Protein AF-A0A951WE29-F1 (afdb_monomer_lite)

pLDDT: mean 86.56, std 19.07, range [41.34, 98.75]

Foldseek 3Di:
DDDDDDDDDPPPPPPPPPPPPPPLPQPQDDQVNLVVLVVVLVVCLQVVNQVCNVLQAAPVLCVVVVADVVQAGEDGDRAPDKDWPDKDDDPVDPSWIWIWMFGAHPVRDTFKIFIWIWHGRPNDTHTDWLDADPVVRYTYSTVDMDTDDD

Secondary structure (DSSP, 8-state):
------------------------------HHHHHHHHHHHHHHHHTT--TTGGGGB-HHHHHHTT--TTT-EE-----SEEEEEEEEE-SSSTT-EEEEEEEE-TTS-EEEEEEEEEEEETTEEEEE-SEEETTTTEEESSSEEEE---

Radius of gyration: 24.57 Å; chains: 1; bounding box: 47×55×85 Å

Sequence (150 aa):
MKKLVLSLAFLSLVVFYSGCNTGSDATAVNNEVAKARVTEYLNYMVAGQTDKMQDFIAPSYIQAANIDFSRDKINTYFPKGFVIDEAYKSTDLSNAINVVVRLKYDGGEFLNKLTFVVFNDNGKVVFYPGNYDPNSKYLDPWYRAESINQ

Structure (mmCIF, N/CA/C/O backbone):
data_AF-A0A951WE29-F1
#
_entry.id   AF-A0A951WE29-F1
#
loop_
_atom_site.group_PDB
_atom_site.id
_atom_site.type_symbol
_atom_site.label_atom_id
_atom_site.label_alt_id
_atom_site.label_comp_id
_atom_site.label_asym_id
_atom_site.label_entity_id
_atom_site.label_seq_id
_atom_site.pdbx_PDB_ins_code
_atom_site.Cartn_x
_atom_site.Cartn_y
_atom_site.Cartn_z
_atom_site.occupancy
_atom_site.B_iso_or_equiv
_atom_site.auth_seq_id
_atom_site.auth_comp_id
_atom_site.auth_asym_id
_atom_site.auth_atom_id
_atom_site.pdbx_PDB_model_num
ATOM 1 N N . MET A 1 1 ? -33.530 -38.071 -69.810 1.00 50.22 1 MET A N 1
ATOM 2 C CA . MET A 1 1 ? -32.720 -38.849 -68.847 1.00 50.22 1 MET A CA 1
ATOM 3 C C . MET A 1 1 ? -31.238 -38.583 -69.083 1.00 50.22 1 MET A C 1
ATOM 5 O O . MET A 1 1 ? -30.669 -39.162 -69.995 1.00 50.22 1 MET A O 1
ATOM 9 N N . LYS A 1 2 ? -30.626 -37.697 -68.292 1.00 41.34 2 LYS A N 1
ATOM 10 C CA . LYS A 1 2 ? -29.171 -37.608 -68.101 1.00 41.34 2 LYS A CA 1
ATOM 11 C C . LYS A 1 2 ? -28.940 -37.208 -66.645 1.00 41.34 2 LYS A C 1
ATOM 13 O O . LYS A 1 2 ? -29.378 -36.145 -66.224 1.00 41.34 2 LYS A O 1
ATOM 18 N N . LYS A 1 3 ? -28.347 -38.126 -65.881 1.00 43.75 3 LYS A N 1
ATOM 19 C CA . LYS A 1 3 ? -27.833 -37.893 -64.531 1.00 43.75 3 LYS A CA 1
ATOM 20 C C . LYS A 1 3 ? -26.566 -37.050 -64.665 1.00 43.75 3 LYS A C 1
ATOM 22 O O . LYS A 1 3 ? -25.712 -37.407 -65.472 1.00 43.75 3 LYS A O 1
ATOM 27 N N . LEU A 1 4 ? -26.417 -36.008 -63.856 1.00 43.94 4 LEU A N 1
ATOM 28 C CA . LEU A 1 4 ? -25.096 -35.504 -63.499 1.00 43.94 4 LEU A CA 1
ATOM 29 C C . LEU A 1 4 ? -25.083 -35.250 -61.994 1.00 43.94 4 LEU A C 1
ATOM 31 O O . LEU A 1 4 ? -25.757 -34.361 -61.484 1.00 43.94 4 LEU A O 1
ATOM 35 N N . VAL A 1 5 ? -24.360 -36.124 -61.305 1.00 49.44 5 VAL A N 1
ATOM 36 C CA . VAL A 1 5 ? -23.995 -36.031 -59.897 1.00 49.44 5 VAL A CA 1
ATOM 37 C C . VAL A 1 5 ? -22.560 -35.508 -59.885 1.00 49.44 5 VAL A C 1
ATOM 39 O O . VAL A 1 5 ? -21.681 -36.166 -60.429 1.00 49.44 5 VAL A O 1
ATOM 42 N N . LEU A 1 6 ? -22.330 -34.342 -59.290 1.00 44.72 6 LEU A N 1
ATOM 43 C CA . LEU A 1 6 ? -21.018 -33.836 -58.862 1.00 44.72 6 LEU A CA 1
ATOM 44 C C . LEU A 1 6 ? -21.299 -33.075 -57.557 1.00 44.72 6 LEU A C 1
ATOM 46 O O . LEU A 1 6 ? -21.937 -32.031 -57.587 1.00 44.72 6 LEU A O 1
ATOM 50 N N . SER A 1 7 ? -21.196 -33.696 -56.383 1.00 45.12 7 SER A N 1
ATOM 51 C CA . SER A 1 7 ? -19.987 -34.070 -55.631 1.00 45.12 7 SER A CA 1
ATOM 52 C C . SER A 1 7 ? -19.115 -32.878 -55.218 1.00 45.12 7 SER A C 1
ATOM 54 O O . SER A 1 7 ? -18.347 -32.347 -56.010 1.00 45.12 7 SER A O 1
ATOM 56 N N . LEU A 1 8 ? -19.296 -32.532 -53.939 1.00 44.38 8 LEU A N 1
ATOM 57 C CA . LEU A 1 8 ? -18.444 -31.863 -52.953 1.00 44.38 8 LEU A CA 1
ATOM 58 C C . LEU A 1 8 ? -17.118 -31.224 -53.400 1.00 44.38 8 LEU A C 1
ATOM 60 O O . LEU A 1 8 ? -16.200 -31.911 -53.836 1.00 44.38 8 LEU A O 1
ATOM 64 N N . ALA A 1 9 ? -16.945 -29.969 -52.979 1.00 45.34 9 ALA A N 1
ATOM 65 C CA . ALA A 1 9 ? -15.758 -29.555 -52.231 1.00 45.34 9 ALA A CA 1
ATOM 66 C C . ALA A 1 9 ? -16.141 -28.427 -51.251 1.00 45.34 9 ALA A C 1
ATOM 68 O O . ALA A 1 9 ? -16.240 -27.262 -51.627 1.00 45.34 9 ALA A O 1
ATOM 69 N N . PHE A 1 10 ? -16.392 -28.783 -49.987 1.00 44.00 10 PHE A N 1
ATOM 70 C CA . PHE A 1 10 ? -16.373 -27.824 -48.881 1.00 44.00 10 PHE A CA 1
ATOM 71 C C . PHE A 1 10 ? -14.908 -27.460 -48.635 1.00 44.00 10 PHE A C 1
ATOM 73 O O . PHE A 1 10 ? -14.161 -28.233 -48.039 1.00 44.00 10 PHE A O 1
ATOM 80 N N . LEU A 1 11 ? -14.481 -26.303 -49.134 1.00 41.41 11 LEU A N 1
ATOM 81 C CA . LEU A 1 11 ? -13.174 -25.743 -48.817 1.00 41.41 11 LEU A CA 1
ATOM 82 C C . LEU A 1 11 ? -13.275 -25.058 -47.448 1.00 41.41 11 LEU A C 1
ATOM 84 O O . LEU A 1 11 ? -13.547 -23.865 -47.345 1.00 41.41 11 LEU A O 1
ATOM 88 N N . SER A 1 12 ? -13.126 -25.837 -46.379 1.00 49.75 12 SER A N 1
ATOM 89 C CA . SER A 1 12 ? -12.975 -25.315 -45.023 1.00 49.75 12 SER A CA 1
ATOM 90 C C . SER A 1 12 ? -11.607 -24.644 -44.898 1.00 49.75 12 SER A C 1
ATOM 92 O O . SER A 1 12 ? -10.594 -25.309 -44.675 1.00 49.75 12 SER A O 1
ATOM 94 N N . LEU A 1 13 ? -11.576 -23.322 -45.065 1.00 43.09 13 LEU A N 1
ATOM 95 C CA . LEU A 1 13 ? -10.419 -22.497 -44.744 1.00 43.09 13 LEU A CA 1
ATOM 96 C C . LEU A 1 13 ? -10.283 -22.428 -43.217 1.00 43.09 13 LEU A C 1
ATOM 98 O O . LEU A 1 13 ? -10.936 -21.626 -42.553 1.00 43.09 13 LEU A O 1
ATOM 102 N N . VAL A 1 14 ? -9.446 -23.299 -42.655 1.00 48.97 14 VAL A N 1
ATOM 103 C CA . VAL A 1 14 ? -8.982 -23.180 -41.270 1.00 48.97 14 VAL A CA 1
ATOM 104 C C . VAL A 1 14 ? -7.957 -22.053 -41.240 1.00 48.97 14 VAL A C 1
ATOM 106 O O . VAL A 1 14 ? -6.795 -22.241 -41.596 1.00 48.97 14 VAL A O 1
ATOM 109 N N . VAL A 1 15 ? -8.392 -20.857 -40.848 1.00 49.34 15 VAL A N 1
ATOM 110 C CA . VAL A 1 15 ? -7.466 -19.772 -40.522 1.00 49.34 15 VAL A CA 1
ATOM 111 C C . VAL A 1 15 ? -6.904 -20.069 -39.135 1.00 49.34 15 VAL A C 1
ATOM 113 O O . VAL A 1 15 ? -7.523 -19.764 -38.118 1.00 49.34 15 VAL A O 1
ATOM 116 N N . PHE A 1 16 ? -5.723 -20.687 -39.094 1.00 41.53 16 PHE A N 1
ATOM 117 C CA . PHE A 1 16 ? -4.872 -20.641 -37.913 1.00 41.53 16 PHE A CA 1
ATOM 118 C C . PHE A 1 16 ? -4.432 -19.188 -37.728 1.00 41.53 16 PHE A C 1
ATOM 120 O O . PHE A 1 16 ? -3.436 -18.751 -38.304 1.00 41.53 16 PHE A O 1
ATOM 127 N N . TYR A 1 17 ? -5.174 -18.424 -36.926 1.00 44.22 17 TYR A N 1
ATOM 128 C CA . TYR A 1 17 ? -4.597 -17.247 -36.293 1.00 44.22 17 TYR A CA 1
ATOM 129 C C . TYR A 1 17 ? -3.584 -17.744 -35.262 1.00 44.22 17 TYR A C 1
ATOM 131 O O . TYR A 1 17 ? -3.867 -17.866 -34.073 1.00 44.22 17 TYR A O 1
ATOM 139 N N . SER A 1 18 ? -2.372 -18.021 -35.742 1.00 52.12 18 SER A N 1
ATOM 140 C CA . SER A 1 18 ? -1.152 -17.905 -34.952 1.00 52.12 18 SER A CA 1
ATOM 141 C C . SER A 1 18 ? -0.967 -16.427 -34.614 1.00 52.12 18 SER A C 1
ATOM 143 O O . SER A 1 18 ? -0.118 -15.738 -35.174 1.00 52.12 18 SER A O 1
ATOM 145 N N . GLY A 1 19 ? -1.817 -15.923 -33.719 1.00 43.06 19 GLY A N 1
ATOM 146 C CA . GLY A 1 19 ? -1.637 -14.648 -33.047 1.00 43.06 19 GLY A CA 1
ATOM 147 C C . GLY A 1 19 ? -0.531 -14.800 -32.017 1.00 43.06 19 GLY A C 1
ATOM 148 O O . GLY A 1 19 ? -0.789 -14.854 -30.820 1.00 43.06 19 GLY A O 1
ATOM 149 N N . CYS A 1 20 ? 0.706 -14.896 -32.495 1.00 46.56 20 CYS A N 1
ATOM 150 C CA . CYS A 1 20 ? 1.873 -14.578 -31.696 1.00 46.56 20 CYS A CA 1
ATOM 151 C C . CYS A 1 20 ? 1.843 -13.057 -31.476 1.00 46.56 20 CYS A C 1
ATOM 153 O O . CYS A 1 20 ? 2.510 -12.309 -32.183 1.00 46.56 20 CYS A O 1
ATOM 155 N N . ASN A 1 21 ? 1.018 -12.582 -30.537 1.00 41.78 21 ASN A N 1
ATOM 156 C CA . ASN A 1 21 ? 1.153 -11.227 -30.012 1.00 41.78 21 ASN A CA 1
ATOM 157 C C . ASN A 1 21 ? 2.304 -11.237 -29.005 1.00 41.78 21 ASN A C 1
ATOM 159 O O . ASN A 1 21 ? 2.127 -11.222 -27.790 1.00 41.78 21 ASN A O 1
ATOM 163 N N . THR A 1 22 ? 3.516 -11.299 -29.551 1.00 47.88 22 THR A N 1
ATOM 164 C CA . THR A 1 22 ? 4.710 -10.738 -28.931 1.00 47.88 22 THR A CA 1
ATOM 165 C C . THR A 1 22 ? 4.499 -9.237 -28.794 1.00 47.88 22 THR A C 1
ATOM 167 O O . THR A 1 22 ? 4.561 -8.497 -29.772 1.00 47.88 22 THR A O 1
ATOM 170 N N . GLY A 1 23 ? 4.198 -8.826 -27.570 1.00 42.81 23 GLY A N 1
ATOM 171 C CA . GLY A 1 23 ? 3.914 -7.452 -27.191 1.00 42.81 23 GLY A CA 1
ATOM 172 C C . GLY A 1 23 ? 3.137 -7.471 -25.888 1.00 42.81 23 GLY A C 1
ATOM 173 O O . GLY A 1 23 ? 1.966 -7.114 -25.857 1.00 42.81 23 GLY A O 1
ATOM 174 N N . SER A 1 24 ? 3.753 -7.972 -24.812 1.00 48.03 24 SER A N 1
ATOM 175 C CA . SER A 1 24 ? 3.298 -7.619 -23.472 1.00 48.03 24 SER A CA 1
ATOM 176 C C . SER A 1 24 ? 3.550 -6.121 -23.329 1.00 48.03 24 SER A C 1
ATOM 178 O O . SER A 1 24 ? 4.623 -5.721 -22.873 1.00 48.03 24 SER A O 1
ATOM 180 N N . ASP A 1 25 ? 2.621 -5.294 -23.807 1.00 53.81 25 ASP A N 1
ATOM 181 C CA . ASP A 1 25 ? 2.625 -3.875 -23.492 1.00 53.81 25 ASP A CA 1
ATOM 182 C C . ASP A 1 25 ? 2.557 -3.812 -21.974 1.00 53.81 25 ASP A C 1
ATOM 184 O O . ASP A 1 25 ? 1.526 -4.091 -21.360 1.00 53.81 25 ASP A O 1
ATOM 188 N N . ALA A 1 26 ? 3.713 -3.579 -21.353 1.00 61.91 26 ALA A N 1
ATOM 189 C CA . ALA A 1 26 ? 3.794 -3.414 -19.923 1.00 61.91 26 ALA A CA 1
ATOM 190 C C . ALA A 1 26 ? 2.829 -2.280 -19.588 1.00 61.91 26 ALA A C 1
ATOM 192 O O . ALA A 1 26 ? 3.040 -1.149 -20.025 1.00 61.91 26 ALA A O 1
ATOM 193 N N . THR A 1 27 ? 1.742 -2.597 -18.877 1.00 72.62 27 THR A N 1
ATOM 194 C CA . THR A 1 27 ? 0.748 -1.614 -18.448 1.00 72.62 27 THR A CA 1
ATOM 195 C C . THR A 1 27 ? 1.474 -0.425 -17.836 1.00 72.62 27 THR A C 1
ATOM 197 O O . THR A 1 27 ? 2.074 -0.549 -16.764 1.00 72.62 27 THR A O 1
ATOM 200 N N . ALA A 1 28 ? 1.465 0.710 -18.535 1.00 85.12 28 ALA A N 1
ATOM 201 C CA . ALA A 1 28 ? 2.085 1.923 -18.040 1.00 85.12 28 ALA A CA 1
ATOM 202 C C . ALA A 1 28 ? 1.336 2.357 -16.776 1.00 85.12 28 ALA A C 1
ATOM 204 O O . ALA A 1 28 ? 0.118 2.544 -16.800 1.00 85.12 28 ALA A O 1
ATOM 205 N N . VAL A 1 29 ? 2.052 2.498 -15.661 1.00 93.56 29 VAL A N 1
ATOM 206 C CA . VAL A 1 29 ? 1.440 2.943 -14.408 1.00 93.56 29 VAL A CA 1
ATOM 207 C C . VAL A 1 29 ? 1.338 4.462 -14.438 1.00 93.56 29 VAL A C 1
ATOM 209 O O . VAL A 1 29 ? 2.335 5.173 -14.322 1.00 93.56 29 VAL A O 1
ATOM 212 N N . ASN A 1 30 ? 0.118 4.955 -14.628 1.00 95.69 30 ASN A N 1
ATOM 213 C CA . ASN A 1 30 ? -0.238 6.360 -14.466 1.00 95.69 30 ASN A CA 1
ATOM 214 C C . ASN A 1 30 ? -1.021 6.569 -13.159 1.00 95.69 30 ASN A C 1
ATOM 216 O O . ASN A 1 30 ? -1.280 5.625 -12.405 1.00 95.69 30 ASN A O 1
ATOM 220 N N . ASN A 1 31 ? -1.390 7.819 -12.885 1.00 97.62 31 ASN A N 1
ATOM 221 C CA . ASN A 1 31 ? -2.085 8.192 -11.659 1.00 97.62 31 ASN A CA 1
ATOM 222 C C . ASN A 1 31 ? -3.428 7.467 -11.507 1.00 97.62 31 ASN A C 1
ATOM 224 O O . ASN A 1 31 ? -3.771 7.045 -10.408 1.00 97.62 31 ASN A O 1
ATOM 228 N N . GLU A 1 32 ? -4.185 7.301 -12.586 1.00 97.44 32 GLU A N 1
ATOM 229 C CA . GLU A 1 32 ? -5.503 6.671 -12.588 1.00 97.44 32 GLU A CA 1
ATOM 230 C C . GLU A 1 32 ? -5.402 5.174 -12.275 1.00 97.44 32 GLU A C 1
ATOM 232 O O . GLU A 1 32 ? -6.106 4.680 -11.394 1.00 97.44 32 GLU A O 1
ATOM 237 N N . VAL A 1 33 ? -4.478 4.469 -12.935 1.00 96.94 33 VAL A N 1
ATOM 238 C CA . VAL A 1 33 ? -4.196 3.045 -12.698 1.00 96.94 33 VAL A CA 1
ATOM 239 C C . VAL A 1 33 ? -3.716 2.824 -11.263 1.00 96.94 33 VAL A C 1
ATOM 241 O O . VAL A 1 33 ? -4.200 1.920 -10.580 1.00 96.94 33 VAL A O 1
ATOM 244 N N . ALA A 1 34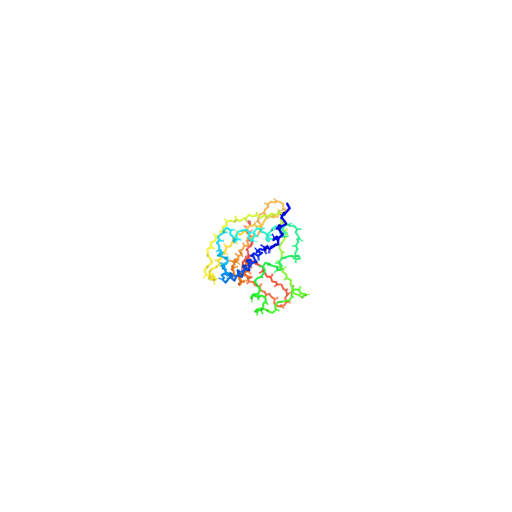 ? -2.812 3.675 -10.774 1.00 98.19 34 ALA A N 1
ATOM 245 C CA . ALA A 1 34 ? -2.302 3.583 -9.411 1.00 98.19 34 ALA A CA 1
ATOM 246 C C . ALA A 1 34 ? -3.399 3.819 -8.364 1.00 98.19 34 ALA A C 1
ATOM 248 O O . ALA A 1 34 ? -3.551 3.028 -7.431 1.00 98.19 34 ALA A O 1
ATOM 249 N N . LYS A 1 35 ? -4.215 4.867 -8.545 1.00 98.62 35 LYS A N 1
ATOM 250 C CA . LYS A 1 35 ? -5.360 5.161 -7.673 1.00 98.62 35 LYS A CA 1
ATOM 251 C C . LYS A 1 35 ? -6.376 4.026 -7.676 1.00 98.62 35 LYS A C 1
ATOM 253 O O . LYS A 1 35 ? -6.873 3.680 -6.608 1.00 98.62 35 LYS A O 1
ATOM 258 N N . ALA A 1 36 ? -6.669 3.432 -8.832 1.00 98.25 36 ALA A N 1
ATOM 259 C CA . ALA A 1 36 ? -7.588 2.303 -8.931 1.00 98.25 36 ALA A CA 1
ATOM 260 C C . ALA A 1 36 ? -7.065 1.087 -8.154 1.00 98.25 36 ALA A C 1
ATOM 262 O O . ALA A 1 36 ? -7.806 0.500 -7.368 1.00 98.25 36 ALA A O 1
ATOM 263 N N . ARG A 1 37 ? -5.772 0.766 -8.293 1.00 98.12 37 ARG A N 1
ATOM 264 C CA . ARG A 1 37 ? -5.160 -0.359 -7.575 1.00 98.12 37 ARG A CA 1
ATOM 265 C C . ARG A 1 37 ? -5.142 -0.152 -6.059 1.00 98.12 37 ARG A C 1
ATOM 267 O O . ARG A 1 37 ? -5.468 -1.066 -5.309 1.00 98.12 37 ARG A O 1
ATOM 274 N N . VAL A 1 38 ? -4.811 1.055 -5.602 1.00 98.62 38 VAL A N 1
ATOM 275 C CA . VAL A 1 38 ? -4.862 1.419 -4.174 1.00 98.62 38 VAL A CA 1
ATOM 276 C C . VAL A 1 38 ? -6.300 1.393 -3.654 1.00 98.62 38 VAL A C 1
ATOM 278 O O . VAL A 1 38 ? -6.547 0.874 -2.572 1.00 98.62 38 VAL A O 1
ATOM 281 N N . THR A 1 39 ? -7.265 1.879 -4.437 1.00 98.69 39 THR A N 1
ATOM 282 C CA . THR A 1 39 ? -8.700 1.823 -4.097 1.00 98.69 39 THR A CA 1
ATOM 283 C C . THR A 1 39 ? -9.171 0.386 -3.883 1.00 98.69 39 THR A C 1
ATOM 285 O O . THR A 1 39 ? -9.847 0.100 -2.899 1.00 98.69 39 THR A O 1
ATOM 288 N N . GLU A 1 40 ? -8.797 -0.528 -4.780 1.00 98.25 40 GLU A N 1
ATOM 289 C CA . GLU A 1 40 ? -9.131 -1.951 -4.680 1.00 98.25 40 GLU A CA 1
ATOM 290 C C . GLU A 1 40 ? -8.599 -2.564 -3.376 1.00 98.25 40 GLU A C 1
ATOM 292 O O . GLU A 1 40 ? -9.348 -3.201 -2.638 1.00 98.25 40 GLU A O 1
ATOM 297 N N . TYR A 1 41 ? -7.336 -2.289 -3.042 1.00 98.19 41 TYR A N 1
ATOM 298 C CA . TYR A 1 41 ? -6.729 -2.738 -1.792 1.00 98.19 41 TYR A CA 1
ATOM 299 C C . TYR A 1 41 ? -7.421 -2.166 -0.549 1.00 98.19 41 TYR A C 1
ATOM 301 O O . TYR A 1 41 ? -7.738 -2.893 0.393 1.00 98.19 41 TYR A O 1
ATOM 309 N N . LEU A 1 42 ? -7.697 -0.860 -0.545 1.00 98.00 42 LEU A N 1
ATOM 310 C CA . LEU A 1 42 ? -8.347 -0.194 0.582 1.00 98.00 42 LEU A CA 1
ATOM 311 C C . LEU A 1 42 ? -9.779 -0.698 0.798 1.00 98.00 42 LEU A C 1
ATOM 313 O O . LEU A 1 42 ? -10.221 -0.785 1.941 1.00 98.00 42 LEU A O 1
ATOM 317 N N . ASN A 1 43 ? -10.487 -1.101 -0.259 1.00 97.88 43 ASN A N 1
ATOM 318 C CA . ASN A 1 43 ? -11.794 -1.746 -0.124 1.00 97.88 43 ASN A CA 1
ATOM 319 C C . ASN A 1 43 ? -11.698 -3.092 0.611 1.00 97.88 43 ASN A C 1
ATOM 321 O O . ASN A 1 43 ? -12.550 -3.379 1.452 1.00 97.88 43 ASN A O 1
ATOM 325 N N . TYR A 1 44 ? -10.648 -3.886 0.367 1.00 97.56 44 TYR A N 1
ATOM 326 C CA . TYR A 1 44 ? -10.389 -5.100 1.147 1.00 97.56 44 TYR A CA 1
ATOM 327 C C . TYR A 1 44 ? -10.085 -4.788 2.618 1.00 97.56 44 TYR A C 1
ATOM 329 O O . TYR A 1 44 ? -10.590 -5.484 3.500 1.00 97.56 44 TYR A O 1
ATOM 337 N N . MET A 1 45 ? -9.341 -3.712 2.903 1.00 95.88 45 MET A N 1
ATOM 338 C CA . MET A 1 45 ? -9.089 -3.258 4.280 1.00 95.88 45 MET A CA 1
ATOM 339 C C . MET A 1 45 ? -10.375 -2.852 5.002 1.00 95.88 45 MET A C 1
ATOM 341 O O . MET A 1 45 ? -10.613 -3.293 6.124 1.00 95.88 45 MET A O 1
ATOM 345 N N . VAL A 1 46 ? -11.230 -2.059 4.349 1.00 96.88 46 VAL A N 1
ATOM 346 C CA . VAL A 1 46 ? -12.529 -1.642 4.905 1.00 96.88 46 VAL A CA 1
ATOM 347 C C . VAL A 1 46 ? -13.442 -2.848 5.148 1.00 96.88 46 VAL A C 1
ATOM 349 O O . VAL A 1 46 ? -14.144 -2.902 6.156 1.00 96.88 46 VAL A O 1
ATOM 352 N N . ALA A 1 47 ? -13.415 -3.838 4.253 1.00 96.31 47 ALA A N 1
ATOM 353 C CA . ALA A 1 47 ? -14.190 -5.068 4.389 1.00 96.31 47 ALA A CA 1
ATOM 354 C C . ALA A 1 47 ? -13.596 -6.075 5.396 1.00 96.31 47 ALA A C 1
ATOM 356 O O . ALA A 1 47 ? -14.235 -7.087 5.678 1.00 96.31 47 ALA A O 1
ATOM 357 N N . GLY A 1 48 ? -12.383 -5.840 5.912 1.00 94.19 48 GLY A N 1
ATOM 358 C CA . GLY A 1 48 ? -11.670 -6.788 6.774 1.00 94.19 48 GLY A CA 1
ATOM 359 C C . GLY A 1 48 ? -11.254 -8.088 6.069 1.00 94.19 48 GLY A C 1
ATOM 360 O O . GLY A 1 48 ? -11.068 -9.107 6.727 1.00 94.19 48 GLY A O 1
ATOM 361 N N . GLN A 1 49 ? -11.130 -8.073 4.739 1.00 93.94 49 GLN A N 1
ATOM 362 C CA . GLN A 1 49 ? -10.784 -9.232 3.909 1.00 93.94 49 GLN A CA 1
ATOM 363 C C . GLN A 1 49 ? -9.274 -9.274 3.652 1.00 93.94 49 GLN A C 1
ATOM 365 O O . GLN A 1 49 ? -8.774 -8.733 2.667 1.00 93.94 49 GLN A O 1
ATOM 370 N N . THR A 1 50 ? -8.524 -9.870 4.577 1.00 89.44 50 THR A N 1
ATOM 371 C CA . THR A 1 50 ? -7.051 -9.866 4.542 1.00 89.44 50 THR A CA 1
ATOM 372 C C . THR A 1 50 ? -6.439 -10.967 3.677 1.00 89.44 50 THR A C 1
ATOM 374 O O . THR A 1 50 ? -5.280 -10.862 3.286 1.00 89.44 50 THR A O 1
ATOM 377 N N . ASP A 1 51 ? -7.208 -11.996 3.329 1.00 89.25 51 ASP A N 1
ATOM 378 C CA . ASP A 1 51 ? -6.779 -13.166 2.554 1.00 89.25 51 ASP A CA 1
ATOM 379 C C . ASP A 1 51 ? -6.271 -12.815 1.147 1.00 89.25 51 ASP A C 1
ATOM 381 O O . ASP A 1 51 ? -5.384 -13.482 0.619 1.00 89.25 51 ASP A O 1
ATOM 385 N N . LYS A 1 52 ? -6.788 -11.734 0.559 1.00 89.94 52 LYS A N 1
ATOM 386 C CA . LYS A 1 52 ? -6.437 -11.281 -0.799 1.00 89.94 52 LYS A CA 1
ATOM 387 C C . LYS A 1 52 ? -5.372 -10.193 -0.838 1.00 89.94 52 LYS A C 1
ATOM 389 O O . LYS A 1 52 ? -4.922 -9.800 -1.910 1.00 89.94 52 LYS A O 1
ATOM 394 N N . MET A 1 53 ? -4.950 -9.690 0.320 1.00 94.31 53 MET A N 1
ATOM 395 C CA . MET A 1 53 ? -4.028 -8.552 0.392 1.00 94.31 53 MET A CA 1
ATOM 396 C C . MET A 1 53 ? -2.632 -8.883 -0.147 1.00 94.31 53 MET A C 1
ATOM 398 O O . MET A 1 53 ? -1.950 -7.997 -0.658 1.00 94.31 53 MET A O 1
ATOM 402 N N . GLN A 1 54 ? -2.228 -10.154 -0.108 1.00 95.25 54 GLN A N 1
ATOM 403 C CA . GLN A 1 54 ? -0.941 -10.609 -0.642 1.00 95.25 54 GLN A CA 1
ATOM 404 C C . GLN A 1 54 ? -0.801 -10.446 -2.157 1.00 95.25 54 GLN A C 1
ATOM 406 O O . GLN A 1 54 ? 0.304 -10.205 -2.638 1.00 95.25 54 GLN A O 1
ATOM 411 N N . ASP A 1 55 ? -1.907 -10.468 -2.905 1.00 95.62 55 ASP A N 1
ATOM 412 C CA . ASP A 1 55 ? -1.897 -10.335 -4.369 1.00 95.62 55 ASP A CA 1
ATOM 413 C C . ASP A 1 55 ? -1.531 -8.915 -4.835 1.00 95.62 55 ASP A C 1
ATOM 415 O O . ASP A 1 55 ? -1.329 -8.658 -6.027 1.00 95.62 55 ASP A O 1
ATOM 419 N N . PHE A 1 56 ? -1.457 -7.971 -3.897 1.00 97.94 56 PHE A N 1
ATOM 420 C CA . PHE A 1 56 ? -1.048 -6.597 -4.145 1.00 97.94 56 PHE A CA 1
ATOM 421 C C . PHE A 1 56 ? 0.447 -6.386 -3.949 1.00 97.94 56 PHE A C 1
ATOM 423 O O . PHE A 1 56 ? 0.945 -5.346 -4.357 1.00 97.94 56 PHE A O 1
ATOM 430 N N . ILE A 1 57 ? 1.172 -7.335 -3.361 1.00 98.06 57 ILE A N 1
ATOM 431 C CA . ILE A 1 57 ? 2.597 -7.186 -3.072 1.00 98.06 57 ILE A CA 1
ATOM 432 C C . ILE A 1 57 ? 3.425 -7.594 -4.290 1.00 98.06 57 ILE A C 1
ATOM 434 O O . ILE A 1 57 ? 3.152 -8.609 -4.931 1.00 98.06 57 ILE A O 1
ATOM 438 N N . ALA A 1 58 ? 4.460 -6.814 -4.600 1.00 97.00 58 ALA A N 1
ATOM 439 C CA . ALA A 1 58 ? 5.368 -7.115 -5.695 1.00 97.00 58 ALA A CA 1
ATOM 440 C C . ALA A 1 58 ? 6.035 -8.497 -5.557 1.00 97.00 58 ALA A C 1
ATOM 442 O O . ALA A 1 58 ? 6.751 -8.730 -4.575 1.00 97.00 58 ALA A O 1
ATOM 443 N N . PRO A 1 59 ? 5.869 -9.402 -6.544 1.00 96.81 59 PRO A N 1
ATOM 444 C CA . PRO A 1 59 ? 6.550 -10.695 -6.556 1.00 96.81 59 PRO A CA 1
ATOM 445 C C . PRO A 1 59 ? 8.073 -10.582 -6.439 1.00 96.81 59 PRO A C 1
ATOM 447 O O . PRO A 1 59 ? 8.691 -11.369 -5.724 1.00 96.81 59 PRO A O 1
ATOM 450 N N . SER A 1 60 ? 8.675 -9.583 -7.093 1.00 96.25 60 SER A N 1
ATOM 451 C CA . SER A 1 60 ? 10.114 -9.313 -6.999 1.00 96.25 60 SER A CA 1
ATOM 452 C C . SER A 1 60 ? 10.552 -8.981 -5.569 1.00 96.25 60 SER A C 1
ATOM 454 O O . SER A 1 60 ? 11.591 -9.465 -5.121 1.00 96.25 60 SER A O 1
ATOM 456 N N . TYR A 1 61 ? 9.740 -8.227 -4.819 1.00 96.44 61 TYR A N 1
ATOM 457 C CA . TYR A 1 61 ? 10.006 -7.914 -3.413 1.00 96.44 61 TYR A CA 1
ATOM 458 C C . TYR A 1 61 ? 9.882 -9.160 -2.530 1.00 96.44 61 TYR A C 1
ATOM 460 O O . TYR A 1 61 ? 10.773 -9.431 -1.727 1.00 96.44 61 TYR A O 1
ATOM 468 N N . ILE A 1 62 ? 8.815 -9.951 -2.711 1.00 97.12 62 ILE A N 1
ATOM 469 C CA . ILE A 1 62 ? 8.598 -11.216 -1.985 1.00 97.12 62 ILE A CA 1
ATOM 470 C C . ILE A 1 62 ? 9.808 -12.139 -2.154 1.00 97.12 62 ILE A C 1
ATOM 472 O O . ILE A 1 62 ? 10.325 -12.675 -1.173 1.00 97.12 62 ILE A O 1
ATOM 476 N N . GLN A 1 63 ? 10.287 -12.285 -3.392 1.00 96.94 63 GLN A N 1
ATOM 477 C CA . GLN A 1 63 ? 11.441 -13.116 -3.709 1.00 96.94 63 GLN A CA 1
ATOM 478 C C . GLN A 1 63 ? 12.728 -12.575 -3.075 1.00 96.94 63 GLN A C 1
ATOM 480 O O . GLN A 1 63 ? 13.461 -13.338 -2.446 1.00 96.94 63 GLN A O 1
ATOM 485 N N . ALA A 1 64 ? 13.004 -11.276 -3.216 1.00 95.94 64 ALA A N 1
ATOM 486 C CA . ALA A 1 64 ? 14.224 -10.659 -2.696 1.00 95.94 64 ALA A CA 1
ATOM 487 C C . ALA A 1 64 ? 14.305 -10.709 -1.160 1.00 95.94 64 ALA A C 1
ATOM 489 O O . ALA A 1 64 ? 15.386 -10.906 -0.607 1.00 95.94 64 ALA A O 1
ATOM 490 N N . ALA A 1 65 ? 13.166 -10.568 -0.478 1.00 95.88 65 ALA A N 1
ATOM 491 C CA . ALA A 1 65 ? 13.068 -10.587 0.980 1.00 95.88 65 ALA A CA 1
ATOM 492 C C . ALA A 1 65 ? 12.809 -11.989 1.576 1.00 95.88 65 ALA A C 1
ATOM 494 O O . ALA A 1 65 ? 12.732 -12.122 2.798 1.00 95.88 65 ALA A O 1
ATOM 495 N N . ASN A 1 66 ? 12.695 -13.036 0.744 1.00 95.81 66 ASN A N 1
ATOM 496 C CA . ASN A 1 66 ? 12.388 -14.414 1.157 1.00 95.81 66 ASN A CA 1
ATOM 497 C C . ASN A 1 66 ? 11.114 -14.524 2.029 1.00 95.81 66 ASN A C 1
ATOM 499 O O . ASN A 1 66 ? 11.085 -15.225 3.051 1.00 95.81 66 ASN A O 1
ATOM 503 N N . ILE A 1 67 ? 10.073 -13.796 1.619 1.00 96.69 67 ILE A N 1
ATOM 504 C CA . ILE A 1 67 ? 8.768 -13.764 2.286 1.00 96.69 67 ILE A CA 1
ATOM 505 C C . ILE A 1 67 ? 7.954 -14.996 1.884 1.00 96.69 67 ILE A C 1
ATOM 507 O O . ILE A 1 67 ? 7.907 -15.385 0.718 1.00 96.69 67 ILE A O 1
ATOM 511 N N . ASP A 1 68 ? 7.285 -15.596 2.859 1.00 95.81 68 ASP A N 1
ATOM 512 C CA . ASP A 1 68 ? 6.425 -16.764 2.717 1.00 95.81 68 ASP A CA 1
ATOM 513 C C . ASP A 1 68 ? 5.155 -16.545 3.540 1.00 95.81 68 ASP A C 1
ATOM 515 O O . ASP A 1 68 ? 5.173 -16.615 4.767 1.00 95.81 68 ASP A O 1
ATOM 519 N N . PHE A 1 69 ? 4.029 -16.306 2.8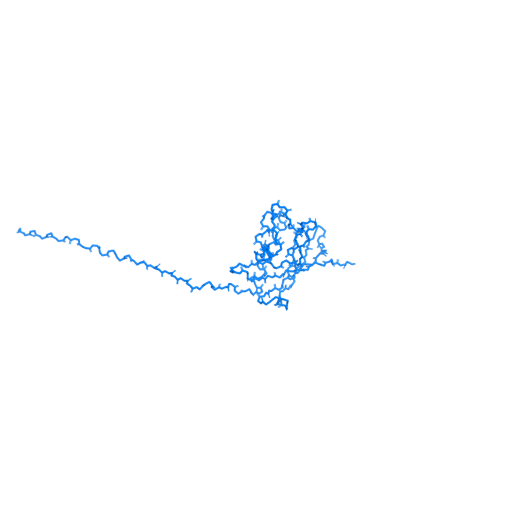68 1.00 94.00 69 PHE A N 1
ATOM 520 C CA . PHE A 1 69 ? 2.756 -15.983 3.521 1.00 94.00 69 PHE A CA 1
ATOM 521 C C . PHE A 1 69 ? 2.113 -17.148 4.295 1.00 94.00 69 PHE A C 1
ATOM 523 O O . PHE A 1 69 ? 1.066 -16.969 4.912 1.00 94.00 69 PHE A O 1
ATOM 530 N N . SER A 1 70 ? 2.731 -18.337 4.325 1.00 94.44 70 SER A N 1
ATOM 531 C CA . SER A 1 70 ? 2.360 -19.371 5.302 1.00 94.44 70 SER A CA 1
ATOM 532 C C . SER A 1 70 ? 2.861 -19.056 6.721 1.00 94.44 70 SER A C 1
ATOM 534 O O . SER A 1 70 ? 2.304 -19.562 7.698 1.00 94.44 70 SER A O 1
ATOM 536 N N . ARG A 1 71 ? 3.892 -18.208 6.843 1.00 94.75 71 ARG A N 1
ATOM 537 C CA . ARG A 1 71 ? 4.523 -17.793 8.110 1.00 94.75 71 ARG A CA 1
ATOM 538 C C . ARG A 1 71 ? 4.528 -16.277 8.325 1.00 94.75 71 ARG A C 1
ATOM 540 O O . ARG A 1 71 ? 4.448 -15.833 9.469 1.00 94.75 71 ARG A O 1
ATOM 547 N N . ASP A 1 72 ? 4.603 -15.507 7.248 1.00 96.12 72 ASP A N 1
ATOM 548 C CA . ASP A 1 72 ? 4.691 -14.052 7.239 1.00 96.12 72 ASP A CA 1
ATOM 549 C C . ASP A 1 72 ? 3.305 -13.433 7.024 1.00 96.12 72 ASP A C 1
ATOM 551 O O . ASP A 1 72 ? 2.424 -14.020 6.395 1.00 96.12 72 ASP A O 1
ATOM 555 N N . LYS A 1 73 ? 3.089 -12.239 7.574 1.00 95.31 73 LYS A N 1
ATOM 556 C CA . LYS A 1 73 ? 1.792 -11.559 7.605 1.00 95.31 73 LYS A CA 1
ATOM 557 C C . LYS A 1 73 ? 1.891 -10.164 7.012 1.00 95.31 73 LYS A C 1
ATOM 559 O O . LYS A 1 73 ? 2.919 -9.503 7.096 1.00 95.31 73 LYS A O 1
ATOM 564 N N . ILE A 1 74 ? 0.787 -9.690 6.452 1.00 96.12 74 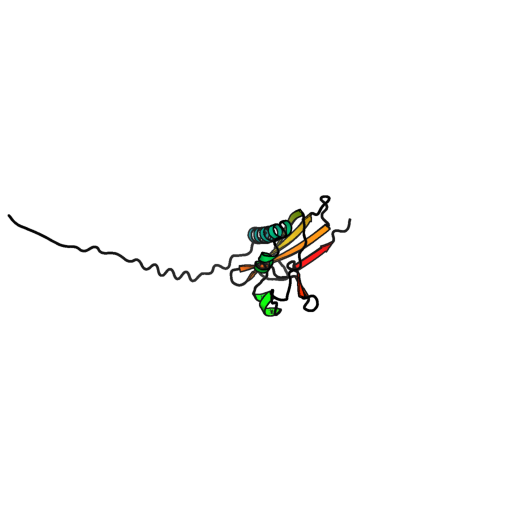ILE A N 1
ATOM 565 C CA . ILE A 1 74 ? 0.666 -8.312 5.973 1.00 96.12 74 ILE A CA 1
ATOM 566 C C . ILE A 1 74 ? 0.089 -7.468 7.102 1.00 96.12 74 ILE A C 1
ATOM 568 O O . ILE A 1 74 ? -0.959 -7.803 7.658 1.00 96.12 74 ILE A O 1
ATOM 572 N N . ASN A 1 75 ? 0.777 -6.381 7.444 1.00 95.94 75 ASN A N 1
ATOM 573 C CA . ASN A 1 75 ? 0.244 -5.385 8.357 1.00 95.94 75 ASN A CA 1
ATOM 574 C C . ASN A 1 75 ? -0.999 -4.748 7.743 1.00 95.94 75 ASN A C 1
ATOM 576 O O . ASN A 1 75 ? -1.025 -4.372 6.570 1.00 95.94 75 ASN A O 1
ATOM 580 N N . THR A 1 76 ? -2.043 -4.618 8.555 1.00 93.75 76 THR A N 1
ATOM 581 C CA . THR A 1 76 ? -3.308 -4.057 8.100 1.00 93.75 76 THR A CA 1
ATOM 582 C C . THR A 1 76 ? -3.901 -3.137 9.152 1.00 93.75 76 THR A C 1
ATOM 584 O O . THR A 1 76 ? -3.847 -3.408 10.352 1.00 93.75 76 THR A O 1
ATOM 587 N N . TYR A 1 77 ? -4.491 -2.048 8.675 1.00 95.00 77 TYR A N 1
ATOM 588 C CA . TYR A 1 77 ? -5.429 -1.241 9.442 1.00 95.00 77 TYR A CA 1
ATOM 589 C C . TYR A 1 77 ? -6.857 -1.695 9.128 1.00 95.00 77 TYR A C 1
ATOM 591 O O . TYR A 1 77 ? -7.118 -2.249 8.061 1.00 95.00 77 TYR A O 1
ATOM 599 N N . PHE A 1 78 ? -7.796 -1.377 10.019 1.00 95.31 78 PHE A N 1
ATOM 600 C CA . PHE A 1 78 ? -9.223 -1.674 9.844 1.00 95.31 78 PHE A CA 1
ATOM 601 C C . PHE A 1 78 ? -10.053 -0.382 9.788 1.00 95.31 78 PHE A C 1
ATOM 603 O O . PHE A 1 78 ? -10.824 -0.096 10.710 1.00 95.31 78 PHE A O 1
ATOM 610 N N . PRO A 1 79 ? -9.864 0.455 8.752 1.00 96.81 79 PRO A N 1
ATOM 611 C CA . PRO A 1 79 ? -10.593 1.707 8.630 1.00 96.81 79 PRO A CA 1
ATOM 612 C C . PRO A 1 79 ? -12.072 1.470 8.299 1.00 96.81 79 PRO A C 1
ATOM 614 O O . PRO A 1 79 ? -12.451 0.448 7.733 1.00 96.81 79 PRO A O 1
ATOM 617 N N . LYS A 1 80 ? -12.919 2.461 8.584 1.00 97.50 80 LYS A N 1
ATOM 618 C CA . LYS A 1 80 ? -14.315 2.510 8.109 1.00 97.50 80 LYS A CA 1
ATOM 619 C C . LYS A 1 80 ? -14.450 3.135 6.724 1.00 97.50 80 LYS A C 1
ATOM 621 O O . LYS A 1 80 ? -15.483 2.995 6.080 1.00 97.50 80 LYS A O 1
ATOM 626 N N . GLY A 1 81 ? -13.421 3.84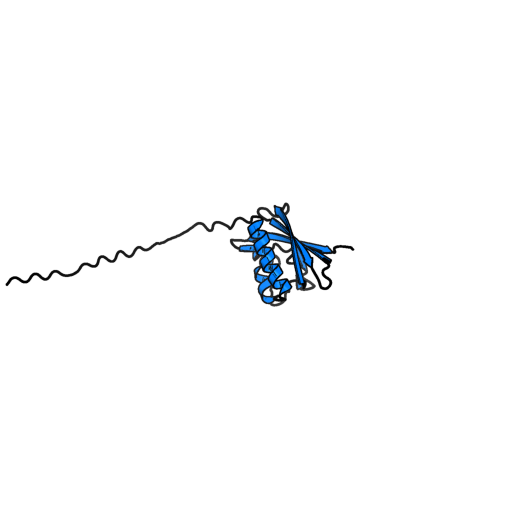1 6.273 1.00 97.69 81 GLY A N 1
ATOM 627 C CA . GLY A 1 81 ? -13.357 4.432 4.945 1.00 97.69 81 GLY A CA 1
ATOM 628 C C . GLY A 1 81 ? -12.003 5.075 4.692 1.00 97.69 81 GLY A C 1
ATOM 629 O O . GLY A 1 81 ? -11.109 5.035 5.534 1.00 97.69 81 GLY A O 1
ATOM 630 N N . PHE A 1 82 ? -11.847 5.692 3.531 1.00 98.19 82 PHE A N 1
ATOM 631 C CA . PHE A 1 82 ? -10.600 6.340 3.147 1.00 98.19 82 PHE A CA 1
ATOM 632 C C . PHE A 1 82 ? -10.857 7.484 2.169 1.00 98.19 82 PHE A C 1
ATOM 634 O O . PHE A 1 82 ? -11.925 7.577 1.563 1.00 98.19 82 PHE A O 1
ATOM 641 N N . VAL A 1 83 ? -9.857 8.345 2.013 1.00 98.06 83 VAL A N 1
ATOM 642 C CA . VAL A 1 83 ? -9.791 9.371 0.969 1.00 98.06 83 VAL A CA 1
ATOM 643 C C . VAL A 1 83 ? -8.425 9.279 0.305 1.00 98.06 83 VAL A C 1
ATOM 645 O O . VAL A 1 83 ? -7.417 9.172 0.998 1.00 98.06 83 VAL A O 1
ATOM 648 N N . ILE A 1 84 ? -8.394 9.322 -1.028 1.00 98.25 84 ILE A N 1
ATOM 649 C CA . ILE A 1 84 ? -7.159 9.533 -1.789 1.00 98.25 84 ILE A CA 1
ATOM 650 C C . ILE A 1 84 ? -6.939 11.040 -1.891 1.00 98.25 84 ILE A C 1
ATOM 652 O O . ILE A 1 84 ? -7.752 11.728 -2.507 1.00 98.25 84 ILE A O 1
ATOM 656 N N . ASP A 1 85 ? -5.849 11.534 -1.313 1.00 97.56 85 ASP A N 1
ATOM 657 C CA . ASP A 1 85 ? -5.509 12.958 -1.352 1.00 97.56 85 ASP A CA 1
ATOM 658 C C . ASP A 1 85 ? -4.805 13.314 -2.665 1.00 97.56 85 ASP A C 1
ATOM 660 O O . ASP A 1 85 ? -5.201 14.249 -3.360 1.00 97.56 85 ASP A O 1
ATOM 664 N N . GLU A 1 86 ? -3.787 12.541 -3.051 1.00 97.56 86 GLU A N 1
ATOM 665 C CA . GLU A 1 86 ? -2.978 12.836 -4.234 1.00 97.56 86 GLU A CA 1
ATOM 666 C C . GLU A 1 86 ? -2.328 11.592 -4.849 1.00 97.56 86 GLU A C 1
ATOM 668 O O . GLU A 1 86 ? -2.235 10.529 -4.230 1.00 97.56 86 GLU A O 1
ATOM 673 N N . ALA A 1 87 ? -1.882 11.740 -6.101 1.00 98.38 87 ALA A N 1
ATOM 674 C CA . ALA A 1 87 ? -0.989 10.791 -6.750 1.00 98.38 87 ALA A CA 1
ATOM 675 C C . ALA A 1 87 ? 0.038 11.523 -7.619 1.00 98.38 87 ALA A C 1
ATOM 677 O O . ALA A 1 87 ? -0.314 12.455 -8.348 1.00 98.38 87 ALA A O 1
ATOM 678 N N . TYR A 1 88 ? 1.294 11.093 -7.553 1.00 97.88 88 TYR A N 1
ATOM 679 C CA . TYR A 1 88 ? 2.412 11.726 -8.251 1.00 97.88 88 TYR A CA 1
ATOM 680 C C . TYR A 1 88 ? 3.507 10.710 -8.576 1.00 97.88 88 TYR A C 1
ATOM 682 O O . TYR A 1 88 ? 3.595 9.652 -7.959 1.00 97.88 88 TYR A O 1
ATOM 690 N N . LYS A 1 89 ? 4.363 11.020 -9.553 1.00 97.56 89 LYS A N 1
ATOM 691 C CA . LYS A 1 89 ? 5.480 10.141 -9.929 1.00 97.56 89 LYS A CA 1
ATOM 692 C C . LYS A 1 89 ? 6.443 9.941 -8.760 1.00 97.56 89 LYS A C 1
ATOM 694 O O . LYS A 1 89 ? 6.806 10.906 -8.093 1.00 97.56 89 LYS A O 1
ATOM 699 N N . SER A 1 90 ? 6.875 8.704 -8.547 1.00 95.19 90 SER A N 1
ATOM 700 C CA . SER A 1 90 ? 7.897 8.400 -7.551 1.00 95.19 90 SER A CA 1
ATOM 701 C C . SER A 1 90 ? 9.265 8.922 -7.981 1.00 95.19 90 SER A C 1
ATOM 703 O O . SER A 1 90 ? 9.629 8.863 -9.156 1.00 95.19 90 SER A O 1
ATOM 705 N N . THR A 1 91 ? 10.013 9.439 -7.009 1.00 92.38 91 THR A N 1
ATOM 706 C CA . THR A 1 91 ? 11.426 9.814 -7.149 1.00 92.38 91 THR A CA 1
ATOM 707 C C . THR A 1 91 ? 12.367 8.668 -6.799 1.00 92.38 91 THR A C 1
ATOM 709 O O . THR A 1 91 ? 13.513 8.675 -7.237 1.00 92.38 91 THR A O 1
ATOM 712 N N . ASP A 1 92 ? 11.882 7.690 -6.032 1.00 87.81 92 ASP A N 1
ATOM 713 C CA . ASP A 1 92 ? 12.697 6.613 -5.460 1.00 87.81 92 ASP A CA 1
ATOM 714 C C . ASP A 1 92 ? 12.696 5.369 -6.359 1.00 87.81 92 ASP A C 1
ATOM 716 O O . ASP A 1 92 ? 13.653 4.597 -6.369 1.00 87.81 92 ASP A O 1
ATOM 720 N N . LEU A 1 93 ? 11.627 5.184 -7.145 1.00 88.94 93 LE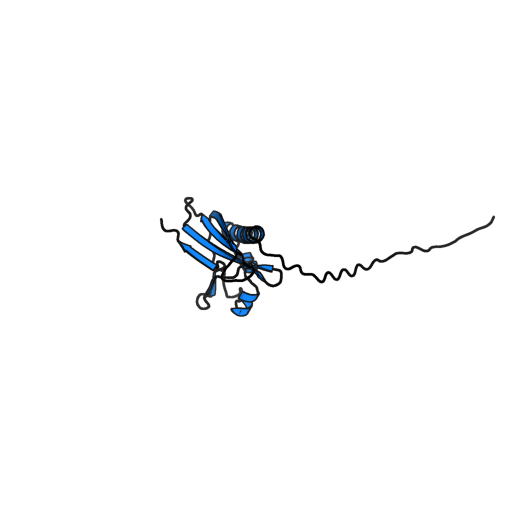U A N 1
ATOM 721 C CA . LEU A 1 93 ? 11.454 4.057 -8.056 1.00 88.94 93 LEU A CA 1
ATOM 722 C C . LEU A 1 93 ? 10.994 4.549 -9.432 1.00 88.94 93 LEU A C 1
ATOM 724 O O . LEU A 1 93 ? 9.937 5.169 -9.571 1.00 88.94 93 LEU A O 1
ATOM 728 N N . SER A 1 94 ? 11.790 4.258 -10.463 1.00 88.69 94 SER A N 1
ATOM 729 C CA . SER A 1 94 ? 11.455 4.610 -11.847 1.00 88.69 94 SER A CA 1
ATOM 730 C C . SER A 1 94 ? 10.150 3.940 -12.286 1.00 88.69 94 SER A C 1
ATOM 732 O O . SER A 1 94 ? 9.891 2.789 -11.942 1.00 88.69 94 SER A O 1
ATOM 734 N N . ASN A 1 95 ? 9.343 4.653 -13.076 1.00 89.56 95 ASN A N 1
ATOM 735 C CA . ASN A 1 95 ? 8.045 4.184 -13.579 1.00 89.56 95 ASN A CA 1
ATOM 736 C C . ASN A 1 95 ? 7.050 3.753 -12.483 1.00 89.56 95 ASN A C 1
ATOM 738 O O . ASN A 1 95 ? 6.180 2.916 -12.728 1.00 89.56 95 ASN A O 1
ATOM 742 N N . ALA A 1 96 ? 7.159 4.342 -11.291 1.00 96.75 96 ALA A N 1
ATOM 743 C CA . ALA A 1 96 ? 6.223 4.140 -10.196 1.00 96.75 96 ALA A CA 1
ATOM 744 C C . ALA A 1 96 ? 5.453 5.424 -9.860 1.00 96.75 96 ALA A C 1
ATOM 746 O O . ALA A 1 96 ? 5.912 6.540 -10.119 1.00 96.75 96 ALA A O 1
ATOM 747 N N . ILE A 1 97 ? 4.283 5.260 -9.249 1.00 98.50 97 ILE A N 1
ATOM 748 C CA . ILE A 1 97 ? 3.412 6.339 -8.788 1.00 98.50 97 ILE A CA 1
ATOM 749 C C . ILE A 1 97 ? 3.213 6.203 -7.279 1.00 98.50 97 ILE A C 1
ATOM 751 O O . ILE A 1 97 ? 2.806 5.150 -6.795 1.00 98.50 97 ILE A O 1
ATOM 755 N N . ASN A 1 98 ? 3.463 7.282 -6.545 1.00 98.62 98 ASN A N 1
ATOM 756 C CA . ASN A 1 98 ? 3.039 7.430 -5.161 1.00 98.62 98 ASN A CA 1
ATOM 757 C C . ASN A 1 98 ? 1.545 7.753 -5.113 1.00 98.62 98 ASN A C 1
ATOM 759 O O . ASN A 1 98 ? 1.089 8.627 -5.848 1.00 98.62 98 ASN A O 1
ATOM 763 N N . VAL A 1 99 ? 0.801 7.101 -4.223 1.00 98.75 99 VAL A N 1
ATOM 764 C CA . VAL A 1 99 ? -0.599 7.413 -3.911 1.00 98.75 99 VAL A CA 1
ATOM 765 C C . VAL A 1 99 ? -0.721 7.644 -2.414 1.00 98.75 99 VAL A C 1
ATOM 767 O O . VAL A 1 99 ? -0.430 6.748 -1.622 1.00 98.75 99 VAL A O 1
ATOM 770 N N . VAL A 1 100 ? -1.149 8.845 -2.033 1.00 98.56 100 VAL A N 1
ATOM 771 C CA . VAL A 1 100 ? -1.296 9.253 -0.633 1.00 98.56 100 VAL A CA 1
ATOM 772 C C . VAL A 1 100 ? -2.761 9.166 -0.241 1.00 98.56 100 VAL A C 1
ATOM 774 O O . VAL A 1 100 ? -3.631 9.710 -0.928 1.00 98.56 100 VAL A O 1
ATOM 777 N N . VAL A 1 101 ? -3.037 8.485 0.867 1.00 98.50 101 VAL A N 1
ATOM 778 C CA . VAL A 1 101 ? -4.393 8.287 1.379 1.00 98.50 101 VAL A CA 1
ATOM 779 C C . VAL A 1 101 ? -4.490 8.606 2.856 1.00 98.50 101 VAL A C 1
ATOM 781 O O . VAL A 1 101 ? -3.544 8.386 3.609 1.00 98.50 101 VAL A O 1
ATOM 784 N N . ARG A 1 102 ? -5.670 9.044 3.290 1.00 98.00 102 ARG A N 1
ATOM 785 C CA . ARG A 1 102 ? -6.032 9.141 4.705 1.00 98.00 102 ARG A CA 1
ATOM 786 C C . ARG A 1 102 ? -7.099 8.123 5.053 1.00 98.00 102 ARG A C 1
ATOM 788 O O . ARG A 1 102 ? -8.073 7.953 4.319 1.00 98.00 102 ARG A O 1
ATOM 795 N N . LEU A 1 103 ? -6.918 7.470 6.193 1.00 97.56 103 LEU A N 1
ATOM 796 C CA . LEU A 1 103 ? -7.812 6.441 6.708 1.00 97.56 103 LEU A CA 1
ATOM 797 C C . LEU A 1 103 ? -8.801 7.036 7.705 1.00 97.56 103 LEU A C 1
ATOM 799 O O . LEU A 1 103 ? -8.388 7.689 8.661 1.00 97.56 103 LEU A O 1
ATOM 803 N N . LYS A 1 104 ? -10.093 6.795 7.477 1.00 96.62 104 LYS A N 1
ATOM 804 C CA . LYS A 1 104 ? -11.202 7.243 8.322 1.00 96.62 104 LYS A CA 1
ATOM 805 C C . LYS A 1 104 ? -11.609 6.137 9.293 1.00 96.62 104 LYS A C 1
ATOM 807 O O . LYS A 1 104 ? -11.826 5.003 8.864 1.00 96.62 104 LYS A O 1
ATOM 812 N N . TYR A 1 105 ? -11.787 6.476 10.565 1.00 95.06 105 TYR A N 1
ATOM 813 C CA . TYR A 1 105 ? -12.142 5.536 11.634 1.00 95.06 105 TYR A CA 1
ATOM 814 C C . TYR A 1 105 ? -13.520 5.818 12.245 1.00 95.06 105 TYR A C 1
ATOM 816 O O . TYR A 1 105 ? -14.253 6.708 11.798 1.00 95.06 105 TYR A O 1
ATOM 824 N N . ASP A 1 106 ? -13.884 5.021 13.252 1.00 89.38 106 ASP A N 1
ATOM 825 C CA . ASP A 1 106 ? -15.056 5.264 14.090 1.00 89.38 106 ASP A CA 1
ATOM 826 C C . ASP A 1 106 ? -14.966 6.663 14.724 1.00 89.38 106 ASP A C 1
ATOM 828 O O . ASP A 1 106 ? -13.901 7.093 15.153 1.00 89.38 106 ASP A O 1
ATOM 832 N N . GLY A 1 107 ? -16.069 7.416 14.701 1.00 86.25 107 GLY A N 1
ATOM 833 C CA . GLY A 1 107 ? -16.082 8.848 15.048 1.00 86.25 107 GLY A CA 1
ATOM 834 C C . GLY A 1 107 ? -15.834 9.788 13.862 1.00 86.25 107 GLY A C 1
ATOM 835 O O . GLY A 1 107 ? -16.103 10.981 13.947 1.00 86.25 107 GLY A O 1
ATOM 836 N N . GLY A 1 108 ? -15.424 9.249 12.710 1.00 87.06 108 GLY A N 1
ATOM 837 C CA . GLY A 1 108 ? -15.286 9.990 11.458 1.00 87.06 108 GLY A CA 1
ATOM 838 C C . GLY A 1 108 ? -13.958 10.724 11.279 1.00 87.06 108 GLY A C 1
ATOM 839 O O . GLY A 1 108 ? -13.773 11.384 10.256 1.00 87.06 108 GLY A O 1
ATOM 840 N N . GLU A 1 109 ? -13.047 10.571 12.232 1.00 92.00 109 GLU A N 1
ATOM 841 C CA . GLU A 1 109 ? -11.720 11.173 12.233 1.00 92.00 109 GLU A CA 1
ATOM 842 C C . GLU A 1 109 ? -10.765 10.452 11.278 1.00 92.00 109 GLU A C 1
ATOM 844 O O . GLU A 1 109 ? -10.894 9.250 11.017 1.00 92.00 109 GLU A O 1
ATOM 849 N N . PHE A 1 110 ? -9.778 11.198 10.779 1.00 92.75 110 PHE A N 1
ATOM 850 C CA . PHE A 1 110 ? -8.658 10.649 10.026 1.00 92.75 110 PHE A CA 1
ATOM 851 C C . PHE A 1 110 ? -7.438 10.564 10.936 1.00 92.75 110 PHE A C 1
ATOM 853 O O . PHE A 1 110 ? -6.915 11.598 11.339 1.00 92.75 110 PHE A O 1
ATOM 860 N N . LEU A 1 111 ? -6.987 9.348 11.249 1.00 93.06 111 LEU A N 1
ATOM 861 C CA . LEU A 1 111 ? -5.895 9.136 12.213 1.00 93.06 111 LEU A CA 1
ATOM 862 C C . LEU A 1 111 ? -4.577 8.743 11.550 1.00 93.06 111 LEU A C 1
ATOM 864 O O . LEU A 1 111 ? -3.506 8.981 12.104 1.00 93.06 111 LEU A O 1
ATOM 868 N N . ASN A 1 112 ? -4.638 8.155 10.354 1.00 95.69 112 ASN A N 1
ATOM 869 C CA . ASN A 1 112 ? -3.454 7.702 9.637 1.00 95.69 112 ASN A CA 1
ATOM 870 C C . ASN A 1 112 ? -3.448 8.229 8.212 1.00 95.69 112 ASN A C 1
ATOM 872 O O . ASN A 1 112 ? -4.484 8.264 7.542 1.00 95.69 112 ASN A O 1
ATOM 876 N N . LYS A 1 113 ? -2.250 8.571 7.750 1.00 97.50 113 LYS A N 1
ATOM 877 C CA . LYS A 1 113 ? -1.934 8.845 6.356 1.00 97.50 113 LYS A CA 1
ATOM 878 C C . LYS A 1 113 ? -0.962 7.776 5.866 1.00 97.50 113 LYS A C 1
ATOM 880 O O . LYS A 1 113 ? 0.066 7.552 6.502 1.00 97.50 113 LYS A O 1
ATOM 885 N N . LEU A 1 114 ? -1.291 7.118 4.761 1.00 98.38 114 LEU A N 1
ATOM 886 C CA . LEU A 1 114 ? -0.458 6.094 4.137 1.00 98.38 114 LEU A CA 1
ATOM 887 C C . LEU A 1 114 ? -0.034 6.551 2.745 1.00 98.38 114 LEU A C 1
ATOM 889 O O . LEU A 1 114 ? -0.851 7.081 1.994 1.00 98.38 114 LEU A O 1
ATOM 893 N N . THR A 1 115 ? 1.217 6.292 2.386 1.00 98.50 115 THR A N 1
ATOM 894 C CA . THR A 1 115 ? 1.715 6.457 1.019 1.00 98.50 115 THR A CA 1
ATOM 895 C C . THR A 1 115 ? 2.017 5.087 0.444 1.00 98.50 115 THR A C 1
ATOM 897 O O . THR A 1 115 ? 2.831 4.353 0.998 1.00 98.50 115 THR A O 1
ATOM 900 N N . PHE A 1 116 ? 1.390 4.747 -0.676 1.00 98.56 116 PHE A N 1
ATOM 901 C CA . PHE A 1 116 ? 1.656 3.530 -1.438 1.00 98.56 116 PHE A CA 1
ATOM 902 C C . PHE A 1 116 ? 2.504 3.861 -2.661 1.00 98.56 116 PHE A C 1
ATOM 904 O O . PHE A 1 116 ? 2.209 4.830 -3.354 1.00 98.56 116 PHE A O 1
ATOM 911 N N . VAL A 1 117 ? 3.512 3.042 -2.958 1.00 98.44 117 VAL A N 1
ATOM 912 C CA . VAL A 1 117 ? 4.255 3.104 -4.224 1.00 98.44 117 VAL A CA 1
ATOM 913 C C . VAL A 1 117 ? 3.709 2.013 -5.134 1.00 98.44 117 VAL A C 1
ATOM 915 O O . VAL A 1 117 ? 3.860 0.833 -4.835 1.00 98.44 117 VAL A O 1
ATOM 918 N N . VAL A 1 118 ? 3.073 2.395 -6.239 1.00 98.44 118 VAL A N 1
ATOM 919 C CA . VAL A 1 118 ? 2.494 1.470 -7.221 1.00 98.44 118 VAL A CA 1
ATOM 920 C C . VAL A 1 118 ? 3.370 1.429 -8.465 1.00 98.44 118 VAL A C 1
ATOM 922 O O . VAL A 1 118 ? 3.701 2.478 -9.017 1.00 98.44 118 VAL A O 1
ATOM 925 N N . PHE A 1 119 ? 3.720 0.236 -8.938 1.00 96.94 119 PHE A N 1
ATOM 926 C CA . PHE A 1 119 ? 4.529 0.059 -10.144 1.00 96.94 119 PHE A CA 1
ATOM 927 C C . PHE A 1 119 ? 4.149 -1.214 -10.903 1.00 96.94 119 PHE A C 1
ATOM 929 O O . PHE A 1 119 ? 3.337 -2.018 -10.441 1.00 96.94 119 PHE A O 1
ATOM 936 N N . ASN A 1 120 ? 4.708 -1.360 -12.103 1.00 95.69 120 ASN A N 1
ATOM 937 C CA . ASN A 1 120 ? 4.556 -2.559 -12.910 1.00 95.69 120 ASN A CA 1
ATOM 938 C C . ASN A 1 120 ? 5.718 -3.520 -12.627 1.00 95.69 120 ASN A C 1
ATOM 940 O O . ASN A 1 120 ? 6.851 -3.258 -13.029 1.00 95.69 120 ASN A O 1
ATOM 944 N N . ASP A 1 121 ? 5.423 -4.628 -11.953 1.00 94.75 121 ASP A N 1
ATOM 945 C CA . ASP A 1 121 ? 6.343 -5.743 -11.758 1.00 94.75 121 ASP A CA 1
ATOM 946 C C . ASP A 1 121 ? 6.018 -6.845 -12.772 1.00 94.75 121 ASP A C 1
ATOM 948 O O . ASP A 1 121 ? 5.072 -7.619 -12.596 1.00 94.75 121 ASP A O 1
ATOM 952 N N . ASN A 1 122 ? 6.777 -6.885 -13.870 1.00 91.38 122 ASN A N 1
ATOM 953 C CA . ASN A 1 122 ? 6.687 -7.925 -14.901 1.00 91.38 122 ASN A CA 1
ATOM 954 C C . ASN A 1 122 ? 5.256 -8.168 -15.430 1.00 91.38 122 ASN A C 1
ATOM 956 O O . ASN A 1 122 ? 4.796 -9.302 -15.565 1.00 91.38 122 ASN A O 1
ATOM 960 N N . GLY A 1 123 ? 4.534 -7.087 -15.722 1.00 91.06 123 GLY A N 1
ATOM 961 C CA . GLY A 1 123 ? 3.162 -7.100 -16.232 1.00 91.06 123 GLY A CA 1
ATOM 962 C C . GLY A 1 123 ? 2.080 -6.985 -15.154 1.00 91.06 123 GLY A C 1
ATOM 963 O O . GLY A 1 123 ? 0.905 -6.870 -15.501 1.00 91.06 123 GLY A O 1
ATOM 964 N N . LYS A 1 124 ? 2.437 -6.984 -13.863 1.00 94.62 124 LYS A N 1
ATOM 965 C CA . LYS A 1 124 ? 1.482 -6.867 -12.751 1.00 94.62 124 LYS A CA 1
ATOM 966 C C . LYS A 1 124 ? 1.578 -5.503 -12.078 1.00 94.62 124 LYS A C 1
ATOM 968 O O . LYS A 1 124 ? 2.655 -5.086 -11.675 1.00 94.62 124 LYS A O 1
ATOM 973 N N . VAL A 1 125 ? 0.443 -4.825 -11.911 1.00 96.88 125 VAL A N 1
ATOM 974 C CA . VAL A 1 125 ? 0.368 -3.559 -11.165 1.00 96.88 125 VAL A CA 1
ATOM 975 C C . VAL A 1 125 ? 0.233 -3.862 -9.674 1.00 96.88 125 VAL A C 1
ATOM 977 O O . VAL A 1 125 ? -0.792 -4.372 -9.218 1.00 96.88 125 VAL A O 1
ATOM 980 N N . VAL A 1 126 ? 1.285 -3.573 -8.919 1.00 97.81 126 VAL A N 1
ATOM 981 C CA . VAL A 1 126 ? 1.480 -4.023 -7.533 1.00 97.81 126 VAL A CA 1
ATOM 982 C C . VAL A 1 126 ? 2.129 -2.927 -6.695 1.00 97.81 126 VAL A C 1
ATOM 984 O O . VAL A 1 126 ? 2.563 -1.896 -7.214 1.00 97.81 126 VAL A O 1
ATOM 987 N N . PHE A 1 127 ? 2.172 -3.141 -5.388 1.00 98.31 127 PHE A N 1
ATOM 988 C CA . PHE A 1 127 ? 2.804 -2.265 -4.421 1.00 98.31 127 PHE A CA 1
ATOM 989 C C . PHE A 1 127 ? 4.256 -2.652 -4.218 1.00 98.31 127 PHE A C 1
ATOM 991 O O . PHE A 1 127 ? 4.585 -3.835 -4.114 1.00 98.31 127 PHE A O 1
ATOM 998 N N . TYR A 1 128 ? 5.100 -1.635 -4.108 1.00 97.38 128 TYR A N 1
ATOM 999 C CA . TYR A 1 128 ? 6.432 -1.748 -3.543 1.00 97.38 128 TYR A CA 1
ATOM 1000 C C . TYR A 1 128 ? 6.342 -1.482 -2.027 1.00 97.38 128 TYR A C 1
ATOM 1002 O O . TYR A 1 128 ? 6.082 -0.338 -1.637 1.00 97.38 128 TYR A O 1
ATOM 1010 N N . PRO A 1 129 ? 6.495 -2.512 -1.171 1.00 97.06 129 PRO A N 1
ATOM 1011 C CA . PRO A 1 129 ? 6.385 -2.374 0.282 1.00 97.06 129 PRO A CA 1
ATOM 1012 C C . PRO A 1 129 ? 7.432 -1.426 0.871 1.00 97.06 129 PRO A C 1
ATOM 1014 O O . PRO A 1 129 ? 8.557 -1.344 0.375 1.00 97.06 129 PRO A O 1
ATOM 1017 N N . GLY A 1 130 ? 7.081 -0.736 1.958 1.00 95.19 130 GLY A N 1
ATOM 1018 C CA . GLY A 1 130 ? 8.006 0.161 2.659 1.00 95.19 130 GLY A CA 1
ATOM 1019 C C . GLY A 1 130 ? 8.975 -0.567 3.579 1.00 95.19 130 GLY A C 1
ATOM 1020 O O . GLY A 1 130 ? 10.121 -0.148 3.727 1.00 95.19 130 GLY A O 1
ATOM 1021 N N . ASN A 1 131 ? 8.522 -1.657 4.196 1.00 95.50 131 ASN A N 1
ATOM 1022 C CA . ASN A 1 131 ? 9.293 -2.375 5.198 1.00 95.50 131 ASN A CA 1
ATOM 1023 C C . ASN A 1 131 ? 8.828 -3.829 5.342 1.00 95.50 131 ASN A C 1
ATOM 1025 O O . ASN A 1 131 ? 7.638 -4.121 5.249 1.00 95.50 131 ASN A O 1
ATOM 1029 N N . TYR A 1 132 ? 9.771 -4.718 5.638 1.00 96.88 132 TYR A N 1
ATOM 1030 C CA . TYR A 1 132 ? 9.521 -6.074 6.110 1.00 96.88 132 TYR A CA 1
ATOM 1031 C C . TYR A 1 132 ? 10.405 -6.323 7.328 1.00 96.88 132 TYR A C 1
ATOM 1033 O O . TYR A 1 132 ? 11.630 -6.238 7.227 1.00 96.88 132 TYR A O 1
ATOM 1041 N N . ASP A 1 133 ? 9.797 -6.640 8.470 1.00 94.25 133 ASP A N 1
ATOM 1042 C CA . ASP A 1 133 ? 10.537 -6.997 9.677 1.00 94.25 133 ASP A CA 1
ATOM 1043 C C . ASP A 1 133 ? 10.604 -8.528 9.832 1.00 94.25 133 ASP A C 1
ATOM 1045 O O . ASP A 1 133 ? 9.607 -9.165 10.194 1.00 94.25 133 ASP A O 1
ATOM 1049 N N . PRO A 1 134 ? 11.781 -9.150 9.622 1.00 90.31 134 PRO A N 1
ATOM 1050 C CA . PRO A 1 134 ? 11.933 -10.595 9.715 1.00 90.31 134 PRO A CA 1
ATOM 1051 C C . PRO A 1 134 ? 11.796 -11.131 11.145 1.00 90.31 134 PRO A C 1
ATOM 1053 O O . PRO A 1 134 ? 11.673 -12.348 11.302 1.00 90.31 134 PRO A O 1
ATOM 1056 N N . ASN A 1 135 ? 11.828 -10.283 12.180 1.00 93.06 135 ASN A N 1
ATOM 1057 C CA . ASN A 1 135 ? 11.634 -10.714 13.565 1.00 93.06 135 ASN A CA 1
ATOM 1058 C C . ASN A 1 135 ? 10.149 -10.837 13.901 1.00 93.06 135 ASN A C 1
ATOM 1060 O O . ASN A 1 135 ? 9.721 -11.873 14.407 1.00 93.06 135 ASN A O 1
ATOM 1064 N N . SER A 1 136 ? 9.358 -9.807 13.592 1.00 94.44 136 SER A N 1
ATOM 1065 C CA . SER A 1 136 ? 7.908 -9.834 13.810 1.00 94.44 136 SER A CA 1
ATOM 1066 C C . SER A 1 136 ? 7.145 -10.602 12.728 1.00 94.44 136 SER A C 1
ATOM 1068 O O . SER A 1 136 ? 6.006 -10.998 12.972 1.00 94.44 136 SER A O 1
ATOM 1070 N N . LYS A 1 137 ? 7.780 -10.870 11.576 1.00 95.00 137 LYS A N 1
ATOM 1071 C CA . LYS A 1 137 ? 7.185 -11.528 10.400 1.00 95.00 137 LYS A CA 1
ATOM 1072 C C . LYS A 1 137 ? 6.085 -10.695 9.743 1.00 95.00 137 LYS A C 1
ATOM 1074 O O . LYS A 1 137 ? 5.200 -11.256 9.104 1.00 95.00 137 LYS A O 1
ATOM 1079 N N . TYR A 1 138 ? 6.129 -9.369 9.893 1.00 96.19 138 TYR A N 1
ATOM 1080 C CA . TYR A 1 138 ? 5.154 -8.462 9.290 1.00 96.19 138 TYR A CA 1
ATOM 1081 C C . TYR A 1 138 ? 5.746 -7.642 8.143 1.00 96.19 138 TYR A C 1
ATOM 1083 O O . TYR A 1 138 ? 6.855 -7.112 8.233 1.00 96.19 138 TYR A O 1
ATOM 1091 N N . LEU A 1 139 ? 4.966 -7.533 7.070 1.00 97.38 139 LEU A N 1
ATOM 1092 C CA . LEU A 1 139 ? 5.219 -6.717 5.890 1.00 97.38 139 LEU A CA 1
ATOM 1093 C C . LEU A 1 139 ? 4.289 -5.503 5.887 1.00 97.38 139 LEU A C 1
ATOM 1095 O O . LEU A 1 139 ? 3.071 -5.667 5.953 1.00 97.38 139 LEU A O 1
ATOM 1099 N N . ASP A 1 140 ? 4.851 -4.311 5.726 1.00 97.62 140 ASP A N 1
ATOM 1100 C CA . ASP A 1 140 ? 4.105 -3.071 5.537 1.00 97.62 140 ASP A CA 1
ATOM 1101 C C . ASP A 1 140 ? 3.805 -2.853 4.045 1.00 97.62 140 ASP A C 1
ATOM 1103 O O . ASP A 1 140 ? 4.715 -2.553 3.268 1.00 97.62 140 ASP A O 1
ATOM 1107 N N . PRO A 1 141 ? 2.538 -2.973 3.611 1.00 97.44 141 PRO A N 1
ATOM 1108 C CA . PRO A 1 141 ? 2.167 -2.835 2.202 1.00 97.44 141 PRO A CA 1
ATOM 1109 C C . PRO A 1 141 ? 2.267 -1.383 1.712 1.00 97.44 141 PRO A C 1
ATOM 1111 O O . PRO A 1 141 ? 2.368 -1.133 0.512 1.00 97.44 141 PRO A O 1
ATOM 1114 N N . TRP A 1 142 ? 2.233 -0.418 2.632 1.00 97.69 142 TRP A N 1
ATOM 1115 C CA . TRP A 1 142 ? 2.497 0.991 2.363 1.00 97.69 142 TRP A CA 1
ATOM 1116 C C . TRP A 1 142 ? 4.002 1.274 2.403 1.00 97.69 142 TRP A C 1
ATOM 1118 O O . TRP A 1 142 ? 4.745 0.710 3.201 1.00 97.69 142 TRP A O 1
ATOM 1128 N N . TYR A 1 143 ? 4.445 2.212 1.570 1.00 97.06 143 TYR A N 1
ATOM 1129 C CA . TYR A 1 143 ? 5.819 2.708 1.562 1.00 97.06 143 TYR A CA 1
ATOM 1130 C C . TYR A 1 143 ? 6.119 3.599 2.775 1.00 97.06 143 TYR A C 1
ATOM 1132 O O . TYR A 1 143 ? 7.234 3.623 3.291 1.00 97.06 143 TYR A O 1
ATOM 1140 N N . ARG A 1 144 ? 5.106 4.331 3.255 1.00 96.94 144 ARG A N 1
ATOM 1141 C CA . ARG A 1 144 ? 5.194 5.184 4.445 1.00 96.94 144 ARG A CA 1
ATOM 1142 C C . ARG A 1 144 ? 3.859 5.223 5.181 1.00 96.94 144 ARG A C 1
ATOM 1144 O O . ARG A 1 144 ? 2.815 5.282 4.537 1.00 96.94 144 ARG A O 1
ATOM 1151 N N . ALA A 1 145 ? 3.914 5.254 6.509 1.00 97.00 145 ALA A N 1
ATOM 1152 C CA . ALA A 1 145 ? 2.775 5.535 7.374 1.00 97.00 145 ALA A CA 1
ATOM 1153 C C . ALA A 1 14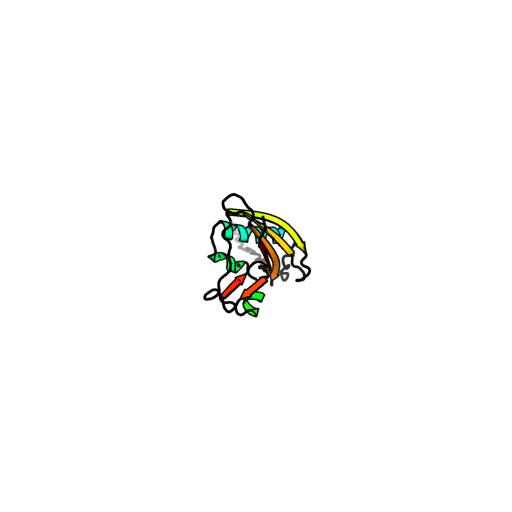5 ? 3.093 6.704 8.310 1.00 97.00 145 ALA A C 1
ATOM 1155 O O . ALA A 1 145 ? 4.194 6.798 8.851 1.00 97.00 145 ALA A O 1
ATOM 1156 N N . GLU A 1 146 ? 2.119 7.587 8.503 1.00 96.38 146 GLU A N 1
ATOM 1157 C CA . GLU A 1 146 ? 2.194 8.738 9.399 1.00 96.38 146 GLU A CA 1
ATOM 1158 C C . GLU A 1 146 ? 0.918 8.808 10.246 1.00 96.38 146 GLU A C 1
ATOM 1160 O O . GLU A 1 146 ? -0.191 8.606 9.738 1.00 96.38 146 GLU A O 1
ATOM 1165 N N . SER A 1 147 ? 1.064 9.122 11.533 1.00 93.75 147 SER A N 1
ATOM 1166 C CA . SER A 1 147 ? -0.065 9.513 12.379 1.00 93.75 147 SER A CA 1
ATOM 1167 C C . SER A 1 147 ? -0.419 10.970 12.110 1.00 93.75 147 SER A C 1
ATOM 1169 O O . SER A 1 147 ? 0.462 11.825 12.006 1.00 93.75 147 SER A O 1
ATOM 1171 N N . ILE A 1 148 ? -1.710 11.263 12.013 1.00 90.81 148 ILE A N 1
ATOM 1172 C CA . ILE A 1 148 ? -2.201 12.634 11.922 1.00 90.81 148 ILE A CA 1
ATOM 1173 C C . ILE A 1 148 ? -2.389 13.113 13.359 1.00 90.81 148 ILE A C 1
ATOM 1175 O O . ILE A 1 148 ? -3.340 12.715 14.026 1.00 90.81 148 ILE A O 1
ATOM 1179 N N . ASN A 1 149 ? -1.438 13.905 13.858 1.00 74.94 149 ASN A N 1
ATOM 1180 C CA . ASN A 1 149 ? -1.564 14.519 15.178 1.00 74.94 149 ASN A CA 1
ATOM 1181 C C . ASN A 1 149 ? -2.738 15.509 15.154 1.00 74.94 149 ASN A C 1
ATOM 1183 O O . ASN A 1 149 ? -2.800 16.354 14.255 1.00 74.94 149 ASN A O 1
ATOM 1187 N N . GLN A 1 150 ? -3.649 15.367 16.119 1.00 57.25 150 GLN A N 1
ATOM 1188 C CA . GLN A 1 150 ? -4.711 16.336 16.405 1.00 57.25 150 GLN A CA 1
ATOM 1189 C C . GLN A 1 150 ? -4.175 17.494 17.245 1.00 57.25 150 GLN A C 1
ATOM 1191 O O . GLN A 1 150 ? -3.308 17.235 18.114 1.00 57.25 150 GLN A O 1
#